Protein AF-A0A259DFZ7-F1 (afdb_monomer)

Mean predicted aligned error: 4.17 Å

Foldseek 3Di:
DDLVLDAADEDDDPQVPADPQLRDDPQWDKDFDWDADPVDPDPRYTYTDRPGIGTPDGDDPVVVVVSVVVNVD

pLDDT: mean 89.74, std 4.9, range [61.0, 95.06]

Structure (mmCIF, N/CA/C/O backbone):
data_AF-A0A259DFZ7-F1
#
_entry.id   AF-A0A259DFZ7-F1
#
loop_
_atom_site.group_PDB
_atom_site.id
_atom_site.type_symbol
_atom_site.label_atom_id
_atom_site.label_alt_id
_atom_site.label_comp_id
_atom_site.label_asym_id
_atom_site.label_entity_id
_atom_site.label_seq_id
_atom_site.pdbx_PDB_ins_code
_atom_site.Cartn_x
_atom_site.Cartn_y
_atom_site.Cartn_z
_atom_site.occupancy
_atom_site.B_iso_or_equiv
_atom_site.auth_seq_id
_atom_site.auth_comp_id
_atom_site.auth_asym_id
_atom_site.auth_atom_id
_atom_site.pdbx_PDB_model_num
ATOM 1 N N . MET A 1 1 ? 3.677 2.281 3.602 1.00 86.69 1 MET A N 1
ATOM 2 C CA . MET A 1 1 ? 4.603 2.540 4.726 1.00 86.69 1 MET A CA 1
ATOM 3 C C . MET A 1 1 ? 5.189 1.211 5.145 1.00 86.69 1 MET A C 1
ATOM 5 O O . MET A 1 1 ? 4.475 0.223 5.033 1.00 86.69 1 MET A O 1
ATOM 9 N N . THR A 1 2 ? 6.453 1.163 5.555 1.00 87.19 2 THR A N 1
ATOM 10 C CA . THR A 1 2 ? 7.062 -0.076 6.058 1.00 87.19 2 THR A CA 1
ATOM 11 C C . THR A 1 2 ? 6.606 -0.350 7.499 1.00 87.19 2 THR A C 1
ATOM 13 O O . THR A 1 2 ? 6.185 0.583 8.189 1.00 87.19 2 THR A O 1
ATOM 16 N N . PRO A 1 3 ? 6.714 -1.593 8.000 1.00 84.56 3 PRO A N 1
ATOM 17 C CA . PRO A 1 3 ? 6.464 -1.900 9.414 1.00 84.56 3 PRO A CA 1
ATOM 18 C C . PRO A 1 3 ? 7.316 -1.074 10.394 1.00 84.56 3 PRO A C 1
ATOM 20 O O . PRO A 1 3 ? 6.925 -0.876 11.542 1.00 84.56 3 PRO A O 1
ATOM 23 N N . ASN A 1 4 ? 8.452 -0.543 9.929 1.00 85.56 4 ASN A N 1
ATOM 24 C CA . ASN A 1 4 ? 9.355 0.305 10.706 1.00 85.56 4 ASN A CA 1
ATOM 25 C C . ASN A 1 4 ? 8.956 1.793 10.710 1.00 85.56 4 ASN A C 1
ATOM 27 O O . ASN A 1 4 ? 9.648 2.601 11.321 1.00 85.56 4 ASN A O 1
ATOM 31 N N . GLY A 1 5 ? 7.859 2.167 10.044 1.00 85.62 5 GLY A N 1
ATOM 32 C CA . GLY A 1 5 ? 7.383 3.551 9.978 1.00 85.62 5 GLY A CA 1
ATOM 33 C C . GLY A 1 5 ? 7.983 4.377 8.841 1.00 85.62 5 GLY A C 1
ATOM 34 O O . GLY A 1 5 ? 7.755 5.582 8.765 1.00 85.62 5 GLY A O 1
ATOM 35 N N . GLU A 1 6 ? 8.724 3.759 7.919 1.00 89.06 6 GLU A N 1
ATOM 36 C CA . GLU A 1 6 ? 9.304 4.487 6.794 1.00 89.06 6 GLU A CA 1
ATOM 37 C C . GLU A 1 6 ? 8.258 4.695 5.698 1.00 89.06 6 GLU A C 1
ATOM 39 O O . GLU A 1 6 ? 7.566 3.769 5.246 1.00 89.06 6 GLU A O 1
ATOM 44 N N . PHE A 1 7 ? 8.160 5.927 5.214 1.00 90.06 7 PHE A N 1
ATOM 45 C CA . PHE A 1 7 ? 7.346 6.233 4.051 1.00 90.06 7 PHE A CA 1
ATOM 46 C C . PHE A 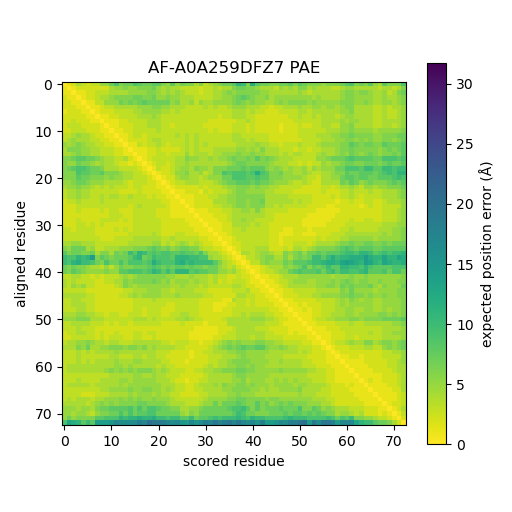1 7 ? 8.125 5.889 2.784 1.00 90.06 7 PHE A C 1
ATOM 48 O O . PHE A 1 7 ? 9.264 6.305 2.598 1.00 90.06 7 PHE A O 1
ATOM 55 N N . LYS A 1 8 ? 7.490 5.122 1.896 1.00 90.56 8 LYS A N 1
ATOM 56 C CA . LYS A 1 8 ? 7.975 4.869 0.539 1.00 90.56 8 LYS A CA 1
ATOM 57 C C . LYS A 1 8 ? 7.062 5.595 -0.432 1.00 90.56 8 LYS A C 1
ATOM 59 O O . LYS A 1 8 ? 5.839 5.490 -0.325 1.00 90.56 8 LYS A O 1
ATOM 64 N N . ARG A 1 9 ? 7.654 6.319 -1.377 1.00 91.62 9 ARG A N 1
ATOM 65 C CA . ARG A 1 9 ? 6.931 6.989 -2.452 1.00 91.62 9 ARG A CA 1
ATOM 66 C C . ARG A 1 9 ? 6.952 6.099 -3.681 1.00 91.62 9 ARG A C 1
ATOM 68 O O . ARG A 1 9 ? 7.990 5.920 -4.318 1.00 91.62 9 ARG A O 1
ATOM 75 N N . LEU A 1 10 ? 5.792 5.553 -4.012 1.00 91.31 10 LEU A N 1
ATOM 76 C CA . LEU A 1 10 ? 5.630 4.728 -5.198 1.00 91.31 10 LEU A CA 1
ATOM 77 C C . LEU A 1 10 ? 5.443 5.630 -6.418 1.00 91.31 10 LEU A C 1
ATOM 79 O O . LEU A 1 10 ? 4.655 6.576 -6.390 1.00 91.31 10 LEU A O 1
ATOM 83 N N . PHE A 1 11 ? 6.167 5.333 -7.494 1.00 90.69 11 PHE A N 1
ATOM 84 C CA . PHE A 1 11 ? 5.831 5.870 -8.812 1.00 90.69 11 PHE A CA 1
ATOM 85 C C . PHE A 1 11 ? 4.436 5.392 -9.235 1.00 90.69 11 PHE A C 1
ATOM 87 O O . PHE A 1 11 ? 3.970 4.379 -8.710 1.00 90.69 11 PHE A O 1
ATOM 94 N N . PRO A 1 12 ? 3.776 6.087 -10.183 1.00 91.25 12 PRO A N 1
ATOM 95 C CA . PRO A 1 12 ? 2.445 5.706 -10.635 1.00 91.25 12 PRO A CA 1
ATOM 96 C C . PRO A 1 12 ? 2.371 4.221 -10.998 1.00 91.25 12 PRO A C 1
ATOM 98 O O . PRO A 1 12 ? 3.102 3.749 -11.870 1.00 91.25 12 PRO A O 1
ATOM 101 N N . VAL A 1 13 ? 1.483 3.512 -10.305 1.00 90.31 13 VAL A N 1
ATOM 102 C CA . VAL A 1 13 ? 1.112 2.125 -10.585 1.00 90.31 13 VAL A CA 1
ATOM 103 C C . VAL A 1 13 ? -0.143 2.159 -11.449 1.00 90.31 13 VAL A C 1
ATOM 105 O O . VAL A 1 13 ? -1.087 2.902 -11.163 1.00 90.31 13 VAL A O 1
ATOM 108 N N . ARG A 1 14 ? -0.167 1.366 -12.517 1.00 91.12 14 ARG A N 1
ATOM 109 C CA . ARG A 1 14 ? -1.301 1.164 -13.424 1.00 91.12 14 ARG A CA 1
ATOM 110 C C . ARG A 1 14 ? -2.336 0.281 -12.738 1.00 91.12 14 ARG A C 1
ATOM 112 O O . ARG A 1 14 ? -2.612 -0.834 -13.157 1.00 91.12 14 ARG A O 1
ATOM 119 N N . PHE A 1 15 ? -2.933 0.827 -11.685 1.00 88.81 15 PHE A N 1
ATOM 120 C CA . PHE A 1 15 ? -3.789 0.106 -10.749 1.00 88.81 15 PHE A CA 1
ATOM 121 C C . PHE A 1 15 ? -4.943 -0.651 -11.427 1.00 88.81 15 PHE A C 1
ATOM 123 O O . PHE A 1 15 ? -5.262 -1.761 -11.037 1.00 88.81 15 PHE A O 1
ATOM 130 N N . ARG A 1 16 ? -5.526 -0.088 -12.495 1.00 89.00 16 ARG A N 1
ATOM 131 C CA . ARG A 1 16 ? -6.631 -0.715 -13.248 1.00 89.00 16 ARG A CA 1
ATOM 132 C C . ARG A 1 16 ? -6.231 -1.944 -14.068 1.00 89.00 16 ARG A C 1
ATOM 134 O O . ARG A 1 16 ? -7.112 -2.625 -14.569 1.00 89.00 16 ARG A O 1
ATOM 141 N N . HIS A 1 17 ? -4.937 -2.149 -14.301 1.00 88.31 17 HIS A N 1
ATOM 142 C CA . HIS A 1 17 ? -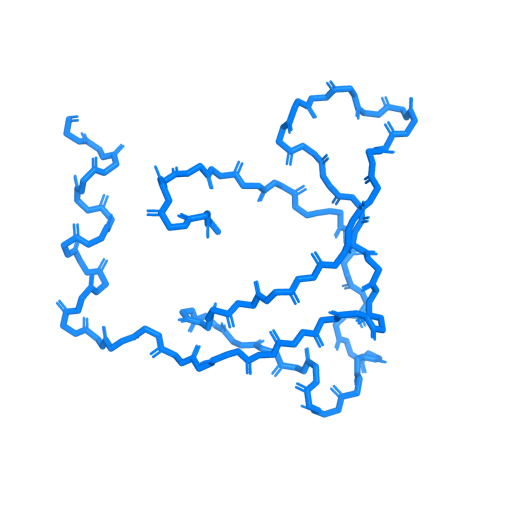4.414 -3.271 -15.085 1.00 88.31 17 HIS A CA 1
ATOM 143 C C . HIS A 1 17 ? -3.692 -4.294 -14.205 1.00 88.31 17 HIS A C 1
ATOM 145 O O . HIS A 1 17 ? -3.047 -5.195 -14.735 1.00 88.31 17 HIS A O 1
ATOM 151 N N . LEU A 1 18 ? -3.738 -4.124 -12.882 1.00 88.56 18 LEU A N 1
ATOM 152 C CA . LEU A 1 18 ? -3.249 -5.144 -11.969 1.00 88.56 18 LEU A CA 1
ATOM 153 C C . LEU A 1 18 ? -4.149 -6.372 -12.080 1.00 88.56 18 LEU A C 1
ATOM 155 O O . LEU A 1 18 ? -5.346 -6.246 -12.334 1.00 88.56 18 LEU A O 1
ATOM 159 N N . ALA A 1 19 ? -3.561 -7.549 -11.888 1.00 86.62 19 ALA A N 1
ATOM 160 C CA . ALA A 1 19 ? -4.346 -8.756 -11.700 1.00 86.62 19 ALA A CA 1
ATOM 161 C C . ALA A 1 19 ? -5.225 -8.611 -10.445 1.00 86.62 19 ALA A C 1
ATOM 163 O O . ALA A 1 19 ? -4.890 -7.852 -9.524 1.00 86.62 19 ALA A O 1
ATOM 164 N N . ASP A 1 20 ? -6.347 -9.327 -10.398 1.00 83.19 20 ASP A N 1
ATOM 165 C CA . ASP A 1 20 ? -7.299 -9.215 -9.290 1.00 83.19 20 ASP A CA 1
ATOM 166 C C . ASP A 1 20 ? -6.633 -9.545 -7.942 1.00 83.19 20 ASP A C 1
ATOM 168 O O . ASP A 1 20 ? -6.917 -8.895 -6.937 1.00 83.19 20 ASP A O 1
ATOM 172 N N . GLU A 1 21 ? -5.665 -10.470 -7.921 1.00 85.50 21 GLU A N 1
ATOM 173 C CA . GLU A 1 21 ? -4.933 -10.856 -6.706 1.00 85.50 21 GLU A CA 1
ATOM 174 C C . GLU A 1 21 ? -3.885 -9.817 -6.276 1.00 85.50 21 GLU A C 1
ATOM 176 O O . GLU A 1 21 ? -3.476 -9.777 -5.115 1.00 85.50 21 GLU A O 1
ATOM 181 N N . ALA A 1 22 ? -3.454 -8.962 -7.206 1.00 88.31 22 ALA A N 1
ATOM 182 C CA . ALA A 1 22 ? -2.510 -7.872 -6.972 1.00 88.31 22 ALA A CA 1
ATOM 183 C C . ALA A 1 22 ? -3.215 -6.542 -6.649 1.00 88.31 22 ALA A C 1
ATOM 185 O O . ALA A 1 22 ? -2.553 -5.529 -6.402 1.00 88.31 22 ALA A O 1
ATOM 186 N N . THR A 1 23 ? -4.550 -6.519 -6.648 1.00 91.62 23 THR A N 1
ATOM 187 C CA . THR A 1 23 ? -5.341 -5.330 -6.326 1.00 91.62 23 THR A CA 1
ATOM 188 C C . THR A 1 23 ? -5.462 -5.176 -4.812 1.00 91.62 23 THR A C 1
ATOM 190 O O . THR A 1 23 ? -6.005 -6.031 -4.121 1.00 91.62 23 THR A O 1
ATOM 193 N N . PHE A 1 24 ? -4.979 -4.050 -4.289 1.00 93.00 24 PHE A N 1
ATOM 194 C CA . PHE A 1 24 ? -4.960 -3.747 -2.856 1.00 93.00 24 PHE A CA 1
ATOM 195 C C . PHE A 1 24 ? -5.730 -2.466 -2.535 1.00 93.00 24 PHE A C 1
ATOM 197 O O . PHE A 1 24 ? -5.884 -1.568 -3.363 1.00 93.00 24 PHE A O 1
ATOM 204 N N . LYS A 1 25 ? -6.188 -2.345 -1.294 1.00 92.7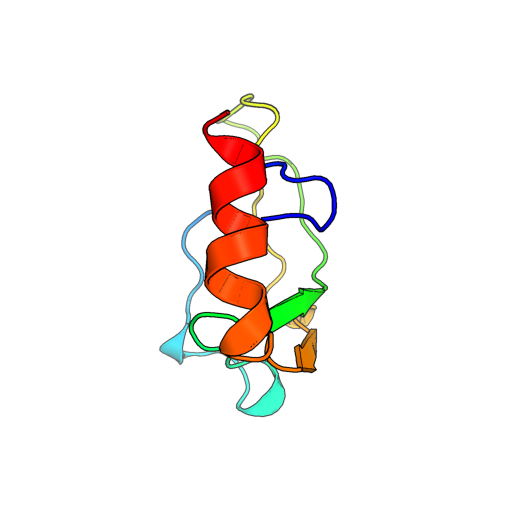5 25 LYS A N 1
ATOM 205 C CA . LYS A 1 25 ? -6.923 -1.190 -0.770 1.00 92.75 25 LYS A CA 1
ATOM 206 C C . LYS A 1 25 ? -6.168 -0.536 0.383 1.00 92.75 25 LYS A C 1
ATOM 208 O O . LYS A 1 25 ? -5.086 -0.938 0.808 1.00 92.75 25 LYS A O 1
ATOM 213 N N . ARG A 1 26 ? -6.744 0.553 0.891 1.00 92.50 26 ARG A N 1
ATOM 214 C CA . ARG A 1 26 ? -6.202 1.256 2.053 1.00 92.50 26 ARG A CA 1
ATOM 215 C C . ARG A 1 26 ? -6.120 0.292 3.241 1.00 92.50 26 ARG A C 1
ATOM 217 O O . ARG A 1 26 ? -7.133 -0.312 3.573 1.00 92.50 26 ARG A O 1
ATOM 224 N N . TRP A 1 27 ? -4.966 0.289 3.910 1.00 93.56 27 TRP A N 1
ATOM 225 C CA . TRP A 1 27 ? -4.611 -0.570 5.052 1.00 93.56 27 TRP A CA 1
ATOM 226 C C . TRP A 1 27 ? -4.160 -1.988 4.715 1.00 93.56 27 TRP A C 1
ATOM 228 O O . TRP A 1 27 ? -3.833 -2.724 5.642 1.00 93.56 27 TRP A O 1
ATOM 238 N N . ASP A 1 28 ? -4.053 -2.345 3.439 1.00 94.94 28 ASP A N 1
ATOM 239 C CA . ASP A 1 28 ? -3.434 -3.612 3.070 1.00 94.94 28 ASP A CA 1
ATOM 240 C C . ASP A 1 28 ? -1.913 -3.558 3.225 1.00 94.94 28 ASP A C 1
ATOM 242 O O . ASP A 1 28 ? -1.247 -2.581 2.860 1.00 94.94 28 ASP A O 1
ATOM 246 N N . TRP A 1 29 ? -1.367 -4.645 3.754 1.00 94.25 29 TRP A N 1
ATOM 247 C CA . TRP A 1 29 ? 0.049 -4.944 3.695 1.00 94.25 29 TRP A CA 1
ATOM 248 C C . TRP A 1 29 ? 0.363 -5.561 2.343 1.00 94.25 29 TRP A C 1
ATOM 250 O O . TRP A 1 29 ? -0.237 -6.560 1.952 1.00 94.25 29 TRP A O 1
ATOM 260 N N . VAL A 1 30 ? 1.315 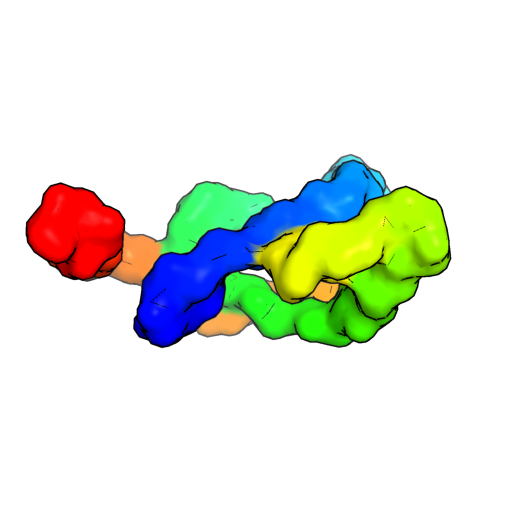-4.956 1.638 1.00 94.12 30 VAL A N 1
ATOM 261 C CA . VAL A 1 30 ? 1.739 -5.409 0.316 1.00 94.12 30 VAL A CA 1
ATOM 262 C C . VAL A 1 30 ? 3.244 -5.598 0.279 1.00 94.12 30 VAL A C 1
ATOM 264 O O . VAL A 1 30 ? 3.993 -4.703 0.677 1.00 94.12 30 VAL A O 1
ATOM 267 N N . ASP A 1 31 ? 3.671 -6.741 -0.244 1.00 94.12 31 ASP A N 1
ATOM 268 C CA . ASP A 1 31 ? 5.057 -6.987 -0.616 1.00 94.12 31 ASP A CA 1
ATOM 269 C C . ASP A 1 31 ? 5.215 -6.768 -2.114 1.00 94.12 31 ASP A C 1
ATOM 271 O O . ASP A 1 31 ? 4.355 -7.137 -2.909 1.00 94.12 31 ASP A O 1
ATOM 275 N N . PHE A 1 32 ? 6.316 -6.141 -2.514 1.00 93.88 32 PHE A N 1
ATOM 276 C CA . PHE A 1 32 ? 6.617 -5.924 -3.922 1.00 93.88 32 PHE A CA 1
ATOM 277 C C . PHE A 1 32 ? 8.114 -5.746 -4.142 1.00 93.88 32 PHE A C 1
ATOM 279 O O . PHE A 1 32 ? 8.851 -5.238 -3.293 1.00 93.88 32 PHE A O 1
ATOM 286 N N . LYS A 1 33 ? 8.566 -6.102 -5.342 1.00 93.81 33 LYS A N 1
ATOM 287 C CA . LYS A 1 33 ? 9.897 -5.751 -5.832 1.00 93.81 33 LYS A CA 1
ATOM 288 C C . LYS A 1 33 ? 9.855 -4.351 -6.432 1.00 93.81 33 LYS A C 1
ATOM 290 O O . LYS A 1 33 ? 8.890 -3.946 -7.083 1.00 93.81 33 LYS A O 1
ATOM 295 N N . TYR A 1 34 ? 10.925 -3.592 -6.234 1.00 93.38 34 TYR A N 1
ATOM 296 C CA . TYR A 1 34 ? 11.063 -2.271 -6.829 1.00 93.38 34 TYR A CA 1
ATOM 297 C C . TYR A 1 34 ? 12.500 -2.006 -7.262 1.00 93.38 34 TYR A C 1
ATOM 299 O O . TYR A 1 34 ? 13.449 -2.638 -6.806 1.00 93.38 34 TYR A O 1
ATOM 307 N N . ARG A 1 35 ? 12.646 -1.036 -8.161 1.00 90.50 35 ARG A N 1
ATOM 308 C CA . ARG A 1 35 ? 13.935 -0.480 -8.582 1.00 90.50 35 ARG A CA 1
ATOM 309 C C . ARG A 1 35 ? 14.020 0.990 -8.173 1.00 90.50 35 ARG A C 1
ATOM 311 O O . ARG A 1 35 ? 12.993 1.676 -8.106 1.00 90.50 35 ARG A O 1
ATOM 318 N N . LEU A 1 36 ? 15.234 1.476 -7.942 1.00 87.00 36 LEU A N 1
ATOM 319 C CA . LEU A 1 36 ? 15.471 2.904 -7.751 1.00 87.00 36 LEU A CA 1
ATOM 320 C C . LEU A 1 36 ? 15.280 3.635 -9.093 1.00 87.00 36 LEU A C 1
ATOM 322 O O . LEU A 1 36 ? 15.756 3.146 -10.125 1.00 87.00 36 LEU A O 1
ATOM 326 N N . PRO A 1 37 ? 14.561 4.768 -9.130 1.00 82.06 37 PRO A N 1
ATOM 327 C CA . PRO A 1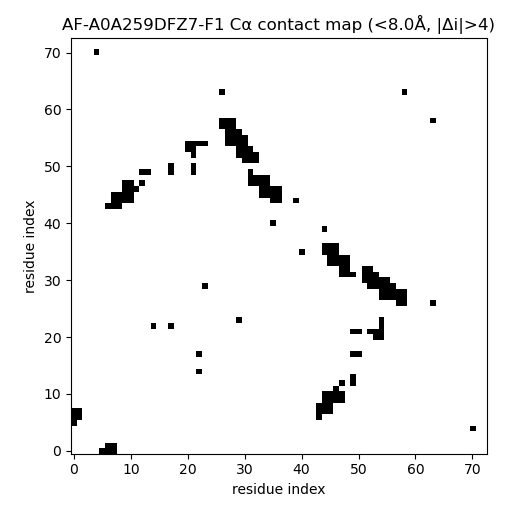 37 ? 14.444 5.569 -10.341 1.00 82.06 37 PRO A CA 1
ATOM 328 C C . PRO A 1 37 ? 15.795 6.180 -10.722 1.00 82.06 37 PRO A C 1
ATOM 330 O O . PRO A 1 37 ? 16.568 6.600 -9.869 1.00 82.06 37 PRO A O 1
ATOM 333 N N . THR A 1 38 ? 16.066 6.289 -12.021 1.00 81.44 38 THR A N 1
ATOM 334 C CA . THR A 1 38 ? 17.312 6.889 -12.524 1.00 81.44 38 THR A CA 1
ATOM 335 C C . THR A 1 38 ? 17.322 8.416 -12.420 1.00 81.44 38 THR A C 1
ATOM 337 O O . THR A 1 38 ? 18.373 9.008 -12.191 1.00 81.44 38 THR A O 1
ATOM 340 N N . SER A 1 39 ? 16.157 9.055 -12.566 1.00 85.56 39 SER A N 1
ATOM 341 C CA . SER A 1 39 ? 16.011 10.519 -12.537 1.00 85.56 39 SER A CA 1
ATOM 342 C C . SER A 1 39 ? 15.663 11.080 -11.158 1.00 85.56 39 SER A C 1
ATOM 344 O O . SER A 1 39 ? 15.897 12.259 -10.911 1.00 85.56 39 SER A O 1
ATOM 346 N N . ASP A 1 40 ? 15.086 10.269 -10.271 1.00 85.88 40 ASP A N 1
ATOM 347 C CA . ASP A 1 40 ? 14.694 10.693 -8.929 1.00 85.88 40 ASP A CA 1
ATOM 348 C C . ASP A 1 40 ? 15.515 9.926 -7.895 1.00 85.88 40 ASP A C 1
ATOM 350 O O . ASP A 1 40 ? 15.308 8.732 -7.687 1.00 85.88 40 ASP A O 1
ATOM 354 N N . ARG A 1 41 ? 16.477 10.626 -7.285 1.00 86.50 41 ARG A N 1
ATOM 355 C CA . ARG A 1 41 ? 17.471 10.053 -6.364 1.00 86.50 41 ARG A CA 1
ATOM 356 C C . ARG A 1 41 ? 17.028 10.049 -4.902 1.00 86.50 41 ARG A C 1
ATOM 358 O O . ARG A 1 41 ? 17.851 9.776 -4.031 1.00 86.50 41 ARG A O 1
ATOM 365 N N . ARG A 1 42 ? 15.774 10.399 -4.604 1.00 89.81 42 ARG A N 1
ATOM 366 C CA . ARG A 1 42 ? 15.320 10.417 -3.213 1.00 89.81 42 ARG A CA 1
ATOM 367 C C . ARG A 1 42 ? 15.258 8.982 -2.667 1.00 89.81 42 ARG A C 1
ATOM 369 O O . ARG A 1 42 ? 14.774 8.096 -3.374 1.00 89.81 42 ARG A O 1
ATOM 376 N N . PRO A 1 43 ? 15.742 8.726 -1.441 1.00 85.69 43 PRO A N 1
ATOM 377 C CA . PRO A 1 43 ? 15.860 7.371 -0.895 1.00 85.69 43 PRO A CA 1
ATOM 378 C C . PRO A 1 43 ? 14.505 6.668 -0.692 1.00 85.69 43 PRO A C 1
ATOM 380 O O . PRO A 1 43 ? 14.431 5.436 -0.670 1.00 85.69 43 PRO A O 1
ATOM 383 N N . GLU A 1 44 ? 13.416 7.427 -0.567 1.00 89.75 44 GLU A N 1
ATOM 384 C CA . GLU A 1 44 ? 12.056 6.903 -0.472 1.00 89.75 44 GLU A CA 1
ATOM 385 C C . GLU A 1 44 ? 11.429 6.548 -1.827 1.00 89.75 44 GLU A C 1
ATOM 387 O O . GLU A 1 44 ? 10.405 5.864 -1.858 1.00 89.75 44 GLU A O 1
ATOM 392 N N . SER A 1 45 ? 12.003 7.014 -2.939 1.00 91.44 45 SER A N 1
ATOM 393 C CA . SER A 1 45 ? 11.445 6.841 -4.280 1.00 91.44 45 SER A CA 1
ATOM 394 C C . SER A 1 45 ? 11.613 5.412 -4.787 1.00 91.44 45 SER A C 1
ATOM 396 O O . SER A 1 45 ? 12.722 4.886 -4.867 1.00 91.44 45 SER A O 1
ATOM 398 N N . CYS A 1 46 ? 10.511 4.780 -5.185 1.00 91.81 46 CYS A N 1
ATOM 399 C CA . CYS A 1 46 ? 10.498 3.385 -5.622 1.00 91.81 46 CYS A CA 1
ATOM 400 C C . CYS A 1 46 ? 9.635 3.215 -6.875 1.00 91.81 46 CYS A C 1
ATOM 402 O O . CYS A 1 46 ? 8.459 3.587 -6.889 1.00 91.81 46 CYS A O 1
ATOM 404 N N . ARG A 1 47 ? 10.193 2.612 -7.931 1.00 92.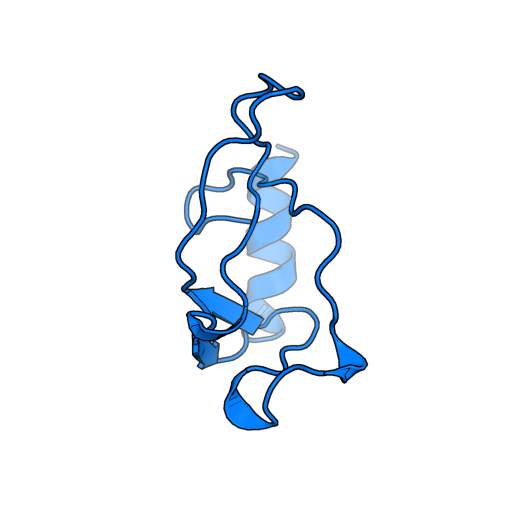38 47 ARG A N 1
ATOM 405 C CA . ARG A 1 47 ? 9.416 2.186 -9.103 1.00 92.38 47 ARG A CA 1
ATOM 406 C C . ARG A 1 47 ? 9.099 0.699 -8.986 1.00 92.38 47 ARG A C 1
ATOM 408 O O . ARG A 1 47 ? 9.986 -0.143 -9.141 1.00 92.38 47 ARG A O 1
ATOM 415 N N . VAL A 1 48 ? 7.838 0.423 -8.669 1.00 92.38 48 VAL A N 1
ATOM 416 C CA . VAL A 1 48 ? 7.295 -0.911 -8.388 1.00 92.38 48 VAL A CA 1
ATOM 417 C C . VAL A 1 48 ? 7.278 -1.764 -9.651 1.00 92.38 48 VAL A C 1
ATOM 419 O O . VAL A 1 48 ? 7.043 -1.260 -10.750 1.00 92.38 48 VAL A O 1
ATOM 422 N N . TRP A 1 49 ? 7.563 -3.051 -9.487 1.00 92.81 49 TRP A N 1
ATOM 423 C CA . TRP A 1 49 ? 7.313 -4.069 -10.497 1.00 92.81 49 TRP A CA 1
ATOM 424 C C . TRP A 1 49 ? 5.923 -4.627 -10.224 1.00 92.81 49 TRP A C 1
ATOM 426 O O . TRP A 1 49 ? 5.715 -5.321 -9.233 1.00 92.81 49 TRP A O 1
ATOM 436 N N . GLU A 1 50 ? 4.967 -4.255 -11.061 1.00 90.50 50 GLU A N 1
ATOM 437 C CA . GLU A 1 50 ? 3.536 -4.465 -10.812 1.00 90.50 50 GLU A CA 1
ATOM 438 C C . GLU A 1 50 ? 3.190 -5.953 -10.667 1.00 90.50 50 GLU A C 1
ATOM 440 O O . GLU A 1 50 ? 2.497 -6.327 -9.729 1.00 90.50 50 GLU A O 1
ATOM 445 N N . ASP A 1 51 ? 3.814 -6.807 -11.481 1.00 90.19 51 ASP A N 1
ATOM 446 C CA . ASP A 1 51 ? 3.640 -8.270 -11.454 1.00 90.19 51 ASP A CA 1
ATOM 447 C C . ASP A 1 51 ? 4.219 -8.946 -10.195 1.00 90.19 51 ASP A C 1
ATOM 449 O O . ASP A 1 51 ? 4.098 -10.154 -10.018 1.00 90.19 51 ASP A O 1
ATOM 453 N N . SER A 1 52 ? 4.911 -8.194 -9.335 1.00 93.44 52 SER A N 1
ATOM 454 C CA . SER A 1 52 ? 5.494 -8.710 -8.090 1.00 93.44 52 SER A CA 1
ATOM 455 C C . SER A 1 52 ? 4.704 -8.338 -6.840 1.00 93.44 52 SER A C 1
ATOM 457 O O . SER A 1 52 ? 5.156 -8.654 -5.741 1.00 93.44 52 SER A O 1
ATOM 459 N N . ILE A 1 53 ? 3.587 -7.622 -6.996 1.00 93.62 53 ILE A N 1
ATOM 460 C CA . ILE A 1 53 ? 2.750 -7.189 -5.879 1.00 93.62 53 ILE A CA 1
ATOM 461 C C . ILE A 1 53 ? 2.028 -8.405 -5.301 1.00 93.62 53 ILE A C 1
ATOM 463 O O . ILE A 1 53 ? 1.332 -9.120 -6.015 1.00 93.62 53 ILE A O 1
ATOM 467 N N . VAL A 1 54 ? 2.175 -8.606 -3.995 1.00 95.06 54 VAL A N 1
ATOM 468 C CA . VAL A 1 54 ? 1.483 -9.640 -3.226 1.00 95.06 54 VAL A CA 1
ATOM 469 C C . VAL A 1 54 ? 0.778 -8.978 -2.052 1.00 95.06 54 VAL A C 1
ATOM 471 O O . VAL A 1 54 ? 1.404 -8.244 -1.285 1.00 95.06 54 VAL A O 1
ATOM 474 N N . VAL A 1 55 ? -0.526 -9.222 -1.913 1.00 94.88 55 VAL A N 1
ATOM 475 C CA . VAL A 1 55 ? -1.337 -8.697 -0.809 1.00 94.88 55 VAL A CA 1
ATOM 476 C C . VAL A 1 55 ? -1.319 -9.691 0.351 1.00 94.88 55 VAL A C 1
ATOM 478 O O . VAL A 1 55 ? -1.856 -10.789 0.250 1.00 94.88 55 VAL A O 1
ATOM 481 N N . ASN A 1 56 ? -0.71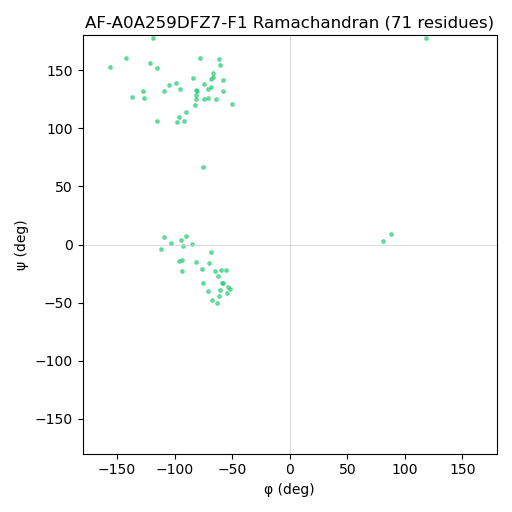6 -9.297 1.471 1.00 92.50 56 ASN A N 1
ATOM 482 C CA . ASN A 1 56 ? -0.511 -10.150 2.648 1.00 92.50 56 ASN A CA 1
ATOM 483 C C . ASN A 1 56 ? -1.615 -10.017 3.711 1.00 92.50 56 ASN A C 1
ATOM 485 O O . ASN A 1 56 ? -1.519 -10.607 4.787 1.00 92.50 56 ASN A O 1
ATOM 489 N N . GLY A 1 57 ? -2.654 -9.228 3.431 1.00 92.56 57 GLY A N 1
ATOM 490 C CA . GLY A 1 57 ? -3.800 -9.010 4.315 1.00 92.56 57 GLY A CA 1
ATOM 491 C C . GLY A 1 57 ? -3.968 -7.556 4.748 1.00 92.56 57 GLY A C 1
ATOM 492 O O . GLY A 1 57 ? -3.171 -6.688 4.405 1.00 92.56 57 GLY A O 1
ATOM 493 N N . GLU A 1 58 ? -5.023 -7.294 5.517 1.00 94.69 58 GLU A N 1
ATOM 494 C CA . GLU A 1 58 ? -5.427 -5.947 5.935 1.00 94.69 58 GLU A CA 1
ATOM 495 C C . GLU A 1 58 ? -5.065 -5.686 7.404 1.00 94.69 58 GLU A C 1
ATOM 497 O O . GLU A 1 58 ? -5.305 -6.521 8.280 1.00 94.69 58 GLU A O 1
ATOM 502 N N . MET A 1 59 ? -4.544 -4.495 7.704 1.00 93.44 59 MET A N 1
ATOM 503 C CA . MET A 1 59 ? -4.351 -4.037 9.077 1.00 93.44 59 MET A CA 1
ATOM 504 C C . MET A 1 59 ? -5.707 -3.886 9.796 1.00 93.44 59 MET A C 1
ATOM 506 O O . MET A 1 59 ? -6.565 -3.104 9.343 1.00 93.44 59 MET A O 1
ATOM 510 N N . PRO A 1 60 ? -5.889 -4.545 10.959 1.00 94.44 60 PRO A N 1
ATOM 511 C CA . PRO A 1 60 ? -7.120 -4.452 11.729 1.00 94.44 60 PRO A CA 1
ATOM 512 C C . PRO A 1 60 ? -7.449 -3.002 12.113 1.00 94.44 60 PRO A C 1
ATOM 514 O O . PRO A 1 60 ? -6.549 -2.252 12.495 1.00 94.44 60 PRO A O 1
ATOM 517 N N . PRO A 1 61 ? -8.732 -2.589 12.097 1.00 94.75 61 PRO A N 1
ATOM 518 C CA . PRO A 1 61 ? -9.136 -1.224 12.433 1.00 94.75 61 PRO A CA 1
ATOM 519 C C . PRO A 1 61 ? -8.595 -0.696 13.765 1.00 94.75 61 PRO A C 1
ATOM 521 O O . PRO A 1 61 ? -8.198 0.465 13.845 1.00 94.75 61 PRO A O 1
ATOM 524 N N . LYS A 1 62 ? -8.534 -1.564 14.780 1.00 95.06 62 LYS A N 1
ATOM 525 C CA . LYS A 1 62 ? -8.016 -1.254 16.120 1.00 95.06 62 LYS A CA 1
ATOM 526 C C . LYS A 1 62 ? -6.536 -0.846 16.133 1.00 95.06 62 LYS A C 1
ATOM 528 O O . LYS A 1 62 ? -6.141 -0.070 16.994 1.00 95.06 62 LYS A O 1
ATOM 533 N N . ASP A 1 63 ? -5.747 -1.312 15.166 1.00 91.75 63 ASP A N 1
ATOM 534 C CA . ASP A 1 63 ? -4.293 -1.114 15.138 1.00 91.75 63 ASP A CA 1
ATOM 535 C C . ASP A 1 63 ? -3.895 0.131 14.325 1.00 91.75 63 ASP A C 1
ATOM 537 O O . ASP A 1 63 ? -2.784 0.640 14.457 1.00 91.75 63 ASP A O 1
ATOM 541 N N . ARG A 1 64 ? -4.826 0.692 13.541 1.00 91.69 64 ARG A N 1
ATOM 542 C CA . ARG A 1 64 ? -4.589 1.822 12.623 1.00 91.69 64 ARG A CA 1
ATOM 543 C C . ARG A 1 64 ? -4.172 3.105 13.332 1.00 91.69 64 ARG A C 1
ATOM 545 O O . ARG A 1 64 ? -3.195 3.737 12.940 1.00 91.69 64 ARG A O 1
ATOM 552 N N . ALA A 1 65 ? -4.930 3.509 14.351 1.00 91.81 65 ALA A N 1
ATOM 553 C CA . ALA A 1 65 ? -4.642 4.732 15.097 1.00 91.81 65 ALA A CA 1
ATOM 554 C C . ALA A 1 65 ? -3.342 4.611 15.916 1.00 91.81 65 ALA A C 1
ATOM 556 O O . ALA A 1 65 ? -2.487 5.482 15.760 1.00 91.81 65 ALA A O 1
ATOM 557 N N . PRO A 1 66 ? -3.111 3.530 16.693 1.00 91.19 66 PRO A N 1
ATOM 558 C CA . PRO A 1 66 ? -1.823 3.306 17.353 1.00 91.19 66 PRO A CA 1
ATOM 559 C C . PRO A 1 66 ? -0.631 3.325 16.388 1.00 91.19 66 PRO A C 1
ATOM 561 O O . PRO A 1 66 ? 0.395 3.933 16.691 1.00 91.19 66 PRO A O 1
ATOM 564 N N . PHE A 1 67 ? -0.778 2.709 15.210 1.00 88.69 67 PHE A N 1
ATOM 565 C CA . PHE A 1 67 ? 0.264 2.676 14.187 1.00 88.69 67 PHE A CA 1
ATOM 566 C C . PHE A 1 67 ? 0.634 4.074 13.677 1.00 88.69 67 PHE A C 1
ATOM 568 O O . PHE A 1 67 ? 1.817 4.388 13.569 1.00 88.69 67 PHE A O 1
ATOM 575 N N . LEU A 1 68 ? -0.357 4.931 13.407 1.00 87.88 68 LEU A N 1
ATOM 576 C CA . LEU A 1 68 ? -0.108 6.307 12.971 1.00 87.88 68 LEU A CA 1
ATOM 577 C C . LEU A 1 68 ? 0.439 7.191 14.095 1.00 87.88 68 LEU A C 1
ATOM 579 O O . LEU A 1 68 ? 1.347 7.979 13.849 1.00 87.88 68 LEU A O 1
ATOM 583 N N . ASN A 1 69 ? -0.077 7.049 15.318 1.00 90.31 69 ASN A N 1
ATOM 584 C CA . ASN A 1 69 ? 0.320 7.880 16.458 1.00 90.31 69 ASN A CA 1
ATOM 585 C C . ASN A 1 69 ? 1.819 7.774 16.767 1.00 90.31 69 ASN A C 1
ATOM 587 O O . ASN A 1 69 ? 2.430 8.768 17.144 1.00 90.31 69 ASN A O 1
ATOM 591 N N . ARG A 1 70 ? 2.430 6.604 16.538 1.00 85.88 70 ARG A N 1
ATOM 592 C CA . ARG A 1 70 ? 3.881 6.391 16.687 1.00 85.88 70 ARG A CA 1
ATOM 593 C C . ARG A 1 70 ? 4.735 7.295 15.784 1.00 85.88 70 ARG A C 1
ATOM 595 O O . ARG A 1 70 ? 5.918 7.469 16.046 1.00 85.88 70 ARG A O 1
ATOM 602 N N . LEU A 1 71 ? 4.176 7.812 14.695 1.00 82.88 71 LEU A N 1
ATOM 603 C CA . LEU A 1 71 ? 4.928 8.520 13.653 1.00 82.88 71 LEU A CA 1
ATOM 604 C C . LEU A 1 71 ? 4.917 10.039 13.825 1.00 82.88 71 LEU A C 1
ATOM 606 O O . LEU A 1 71 ? 5.663 10.731 13.139 1.00 82.88 71 LEU A O 1
ATOM 610 N N . VAL A 1 72 ? 4.031 10.546 14.681 1.00 81.75 72 VAL A N 1
ATOM 611 C CA . VAL A 1 72 ? 3.819 11.980 14.929 1.00 81.75 72 VAL A CA 1
ATOM 612 C C . VAL A 1 72 ? 4.266 12.418 16.326 1.00 81.75 72 VAL A C 1
ATOM 614 O O . VAL A 1 72 ? 4.195 13.609 16.618 1.00 81.75 72 VAL A O 1
ATOM 617 N N . SER A 1 73 ? 4.704 11.482 17.176 1.00 61.00 73 SER A N 1
ATOM 618 C CA . SER A 1 73 ? 5.175 11.738 18.545 1.00 61.00 73 SER A CA 1
ATOM 619 C C . SER A 1 73 ? 6.655 12.085 18.616 1.00 61.00 73 SER A C 1
ATOM 621 O O . SER A 1 73 ? 7.432 11.343 17.972 1.00 61.00 73 SER A O 1
#

Radius of gyration: 13.51 Å; Cα contacts (8 Å, |Δi|>4): 89; chains: 1; bounding box: 27×23×34 Å

Solvent-accessible surface area (backbone atoms only — 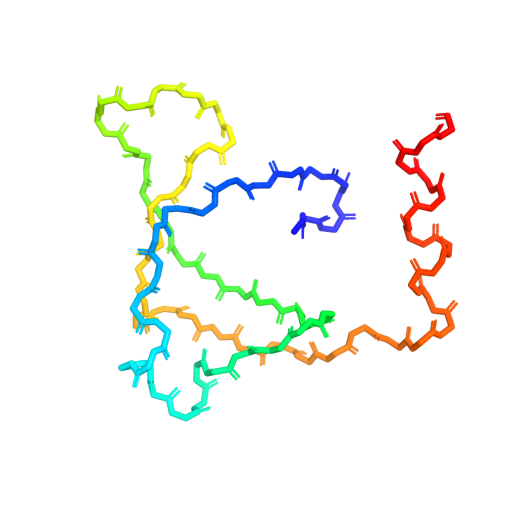not comparable to full-atom values): 4689 Å² total; per-residue (Å²): 106,48,100,87,70,46,71,62,46,69,51,93,69,69,66,94,74,46,52,80,74,46,60,77,60,93,57,48,44,69,49,63,50,66,44,74,46,92,88,50,84,54,90,42,40,31,40,67,42,73,94,46,40,40,64,80,48,68,62,55,7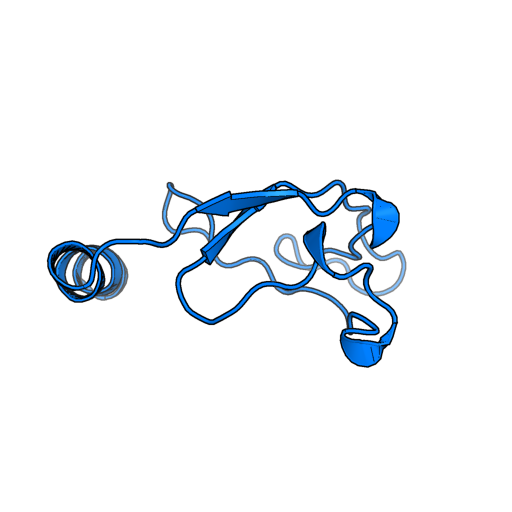7,83,52,50,59,63,61,53,52,68,76,77,110

Sequence (73 aa):
MTPNGEFKRLFPVRFRHLADEATFKRWDWVDFKYRLPTSDRRPESCRVWEDSIVVNGEMPPKDRAPFLNRLVS

Secondary structure (DSSP, 8-state):
--TTS---EEPPP-GGGS-GGG---TTEEEE--EE--SS---TTEEEE-GGG-EEEEE--HHHHHHHHHTTT-